P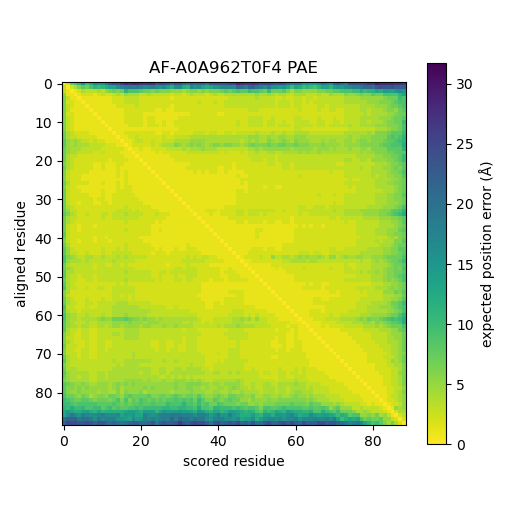rotein AF-A0A962T0F4-F1 (afdb_monomer)

Solvent-accessible surface area (backbone atoms only — not comparable to full-atom values): 5073 Å² total; per-residue (Å²): 130,95,69,60,66,68,59,54,47,54,51,51,40,74,70,46,87,47,68,67,60,26,57,50,46,49,57,27,43,53,35,39,75,72,70,43,54,65,32,60,29,47,57,75,67,72,78,67,53,71,67,57,38,52,46,42,42,54,11,55,79,67,75,38,41,72,63,38,52,51,54,50,50,58,48,50,52,53,54,48,54,52,49,51,60,63,72,78,105

pLDDT: mean 93.63, std 7.47, range [50.06, 98.31]

Foldseek 3Di:
DPDDPLVVLVVCLVPDPDPVVNVLSVQLSVVVVVVDQSLVSNVVVVPDDPVLSVLCVVCVVVVNNVVSVVVVVVVVVVVVVVVVVVVVD

Mean predicted aligned error: 3.8 Å

Radius of gyration: 14.23 Å; Cα contacts (8 Å, |Δi|>4): 58; chains: 1; bounding box: 36×25×35 Å

Structure (mmCIF, N/CA/C/O backbone):
data_AF-A0A962T0F4-F1
#
_entry.id   AF-A0A962T0F4-F1
#
loop_
_atom_site.group_PDB
_atom_site.id
_atom_site.type_symbol
_atom_site.label_atom_id
_atom_site.label_alt_id
_atom_site.label_comp_id
_atom_site.label_asym_id
_atom_site.label_entity_id
_atom_site.label_seq_id
_atom_site.pdbx_PDB_ins_code
_atom_site.Cartn_x
_atom_site.Cartn_y
_atom_site.Cartn_z
_atom_site.occupancy
_atom_site.B_iso_or_equiv
_atom_site.auth_seq_id
_atom_site.auth_comp_id
_atom_site.auth_asym_id
_atom_site.auth_atom_id
_atom_site.pdbx_PDB_model_num
ATOM 1 N N . ALA A 1 1 ? 12.966 3.492 5.265 1.00 50.06 1 ALA A N 1
ATOM 2 C CA . ALA A 1 1 ? 13.975 2.443 4.975 1.00 50.06 1 ALA A CA 1
ATOM 3 C C . ALA A 1 1 ? 13.735 1.928 3.563 1.00 50.06 1 ALA A C 1
ATOM 5 O O . ALA A 1 1 ? 12.610 1.551 3.266 1.00 50.06 1 ALA A O 1
ATOM 6 N N . GLY A 1 2 ? 14.766 1.907 2.710 1.00 67.00 2 GLY A N 1
ATOM 7 C CA . GLY A 1 2 ? 14.683 1.548 1.283 1.00 67.00 2 GLY A CA 1
ATOM 8 C C . GLY A 1 2 ? 14.582 0.045 0.999 1.00 67.00 2 GLY A C 1
ATOM 9 O O . GLY A 1 2 ? 15.350 -0.484 0.202 1.00 67.00 2 GLY A O 1
ATOM 10 N N . MET A 1 3 ? 13.686 -0.660 1.692 1.00 86.00 3 MET A N 1
ATOM 11 C CA . MET A 1 3 ? 13.424 -2.075 1.426 1.00 86.00 3 MET A CA 1
ATOM 12 C C . MET A 1 3 ? 12.724 -2.237 0.064 1.00 86.00 3 MET A C 1
ATOM 14 O O . MET A 1 3 ? 11.802 -1.471 -0.223 1.00 86.00 3 MET A O 1
ATOM 18 N N . PRO A 1 4 ? 13.093 -3.247 -0.745 1.00 89.94 4 PRO A N 1
ATOM 19 C CA . PRO A 1 4 ? 12.335 -3.609 -1.938 1.00 89.94 4 PRO A CA 1
ATOM 20 C C . PRO A 1 4 ? 10.859 -3.889 -1.623 1.00 89.94 4 PRO A C 1
ATOM 22 O O . PRO A 1 4 ? 10.534 -4.562 -0.641 1.00 89.94 4 PRO A O 1
ATOM 25 N N . LEU A 1 5 ? 9.960 -3.380 -2.467 1.00 90.94 5 LEU A N 1
ATOM 26 C CA . LEU A 1 5 ? 8.512 -3.494 -2.273 1.00 90.94 5 LEU A CA 1
ATOM 27 C C . LEU A 1 5 ? 8.035 -4.955 -2.226 1.00 90.94 5 LEU A C 1
ATOM 29 O O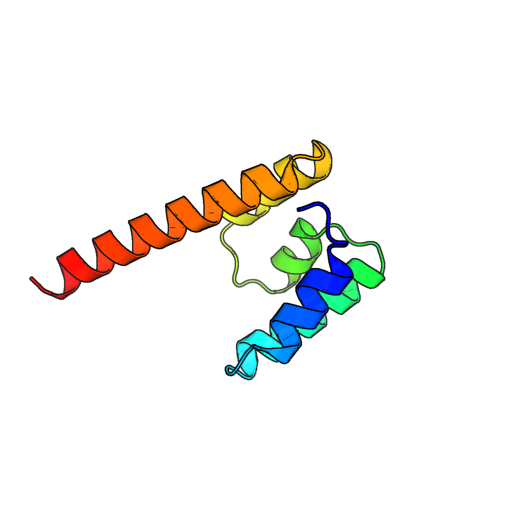 . LEU A 1 5 ? 7.174 -5.298 -1.420 1.00 90.94 5 LEU A O 1
ATOM 33 N N . ASP A 1 6 ? 8.619 -5.834 -3.042 1.00 92.56 6 ASP A N 1
ATOM 34 C CA . ASP A 1 6 ? 8.281 -7.261 -3.071 1.00 92.56 6 ASP A CA 1
ATOM 35 C C . ASP A 1 6 ? 8.557 -7.943 -1.718 1.00 92.56 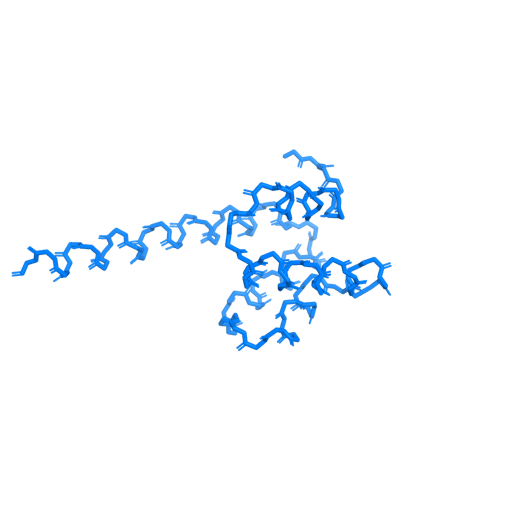6 ASP A C 1
ATOM 37 O O . ASP A 1 6 ? 7.755 -8.753 -1.237 1.00 92.56 6 ASP A O 1
ATOM 41 N N . ARG A 1 7 ? 9.667 -7.568 -1.071 1.00 94.00 7 ARG A N 1
ATOM 42 C CA . ARG A 1 7 ? 10.053 -8.063 0.248 1.00 94.00 7 ARG A CA 1
ATOM 43 C C . ARG A 1 7 ? 9.119 -7.530 1.323 1.00 94.00 7 ARG A C 1
ATOM 45 O O . ARG A 1 7 ? 8.700 -8.304 2.179 1.00 94.00 7 ARG A O 1
ATOM 52 N N . ALA A 1 8 ? 8.758 -6.249 1.257 1.00 94.19 8 ALA A N 1
ATOM 53 C CA . ALA A 1 8 ? 7.789 -5.663 2.178 1.00 94.19 8 ALA A CA 1
ATOM 54 C C . ALA A 1 8 ? 6.433 -6.387 2.093 1.00 94.19 8 ALA A C 1
ATOM 56 O O . ALA A 1 8 ? 5.885 -6.779 3.121 1.00 94.19 8 ALA A O 1
ATOM 57 N N . LEU A 1 9 ? 5.941 -6.661 0.879 1.00 96.00 9 LEU A N 1
ATOM 58 C CA . LEU A 1 9 ? 4.715 -7.437 0.665 1.00 96.00 9 LEU A CA 1
ATOM 59 C C . LEU A 1 9 ? 4.840 -8.877 1.185 1.00 96.00 9 LEU A C 1
ATOM 61 O O . LEU A 1 9 ? 3.916 -9.367 1.821 1.00 96.00 9 LEU A O 1
ATOM 65 N N . THR A 1 10 ? 5.990 -9.533 0.988 1.00 97.00 10 THR A N 1
ATOM 66 C CA . THR A 1 10 ? 6.232 -10.898 1.502 1.00 97.00 10 THR A CA 1
ATOM 67 C C . THR A 1 10 ? 6.116 -10.941 3.023 1.00 97.00 10 THR A C 1
ATOM 69 O O . THR A 1 10 ? 5.496 -11.846 3.575 1.00 97.00 10 THR A O 1
ATOM 72 N N . ILE A 1 11 ? 6.693 -9.947 3.703 1.00 96.44 11 ILE A N 1
ATOM 73 C CA . ILE A 1 11 ? 6.608 -9.835 5.159 1.00 96.44 11 ILE A CA 1
ATOM 74 C C . ILE A 1 11 ? 5.155 -9.602 5.582 1.00 96.44 11 ILE A C 1
ATOM 76 O O . ILE A 1 11 ? 4.676 -10.309 6.461 1.00 96.44 11 ILE A O 1
ATOM 80 N N . LEU A 1 12 ? 4.444 -8.668 4.935 1.00 95.25 12 LEU A N 1
ATOM 81 C CA . LEU A 1 12 ? 3.039 -8.372 5.242 1.00 95.25 12 LEU A CA 1
ATOM 82 C C . LEU A 1 12 ? 2.129 -9.598 5.086 1.00 95.25 12 LEU A C 1
ATOM 84 O O . LEU A 1 12 ? 1.290 -9.836 5.948 1.00 95.25 12 LEU A O 1
ATOM 88 N N . ILE A 1 13 ? 2.323 -10.397 4.035 1.00 97.81 13 ILE A N 1
ATOM 89 C CA . ILE A 1 13 ? 1.599 -11.661 3.821 1.00 97.81 13 ILE A CA 1
ATOM 90 C C . ILE A 1 13 ? 1.862 -12.632 4.980 1.00 97.81 13 ILE A C 1
ATOM 92 O O . ILE A 1 13 ? 0.921 -13.203 5.528 1.00 97.81 13 ILE A O 1
ATOM 96 N N . GLY A 1 14 ? 3.128 -12.786 5.384 1.00 97.31 14 GLY A N 1
ATOM 97 C CA . GLY A 1 14 ? 3.532 -13.723 6.436 1.00 97.31 14 GLY A CA 1
ATOM 98 C C . GLY A 1 14 ? 3.054 -13.359 7.845 1.00 97.31 14 GLY A C 1
ATOM 99 O O . GLY A 1 14 ? 2.928 -14.251 8.678 1.00 97.31 14 GLY A O 1
ATOM 100 N N . VAL A 1 15 ? 2.783 -12.078 8.117 1.00 96.38 15 VAL A N 1
ATOM 101 C CA . VAL A 1 15 ? 2.273 -11.609 9.424 1.00 96.38 15 VAL A CA 1
ATOM 102 C C . VAL A 1 15 ? 0.763 -11.364 9.442 1.00 96.38 15 VAL A C 1
ATOM 104 O O . VAL A 1 15 ? 0.210 -11.078 10.498 1.00 96.38 15 VAL A O 1
ATOM 107 N N . SER A 1 16 ? 0.086 -11.428 8.293 1.00 94.31 16 SER A N 1
ATOM 108 C CA . SER A 1 16 ? -1.355 -11.192 8.220 1.00 94.31 16 SER A CA 1
ATOM 109 C C . SER A 1 16 ? -2.120 -12.375 8.812 1.00 94.31 16 SER A C 1
ATOM 111 O O . SER A 1 16 ? -2.005 -13.498 8.321 1.00 94.31 16 SER A O 1
ATOM 113 N N . GLU A 1 17 ? -2.915 -12.128 9.853 1.00 94.56 17 GLU A N 1
ATOM 114 C CA . GLU A 1 17 ? -3.792 -13.132 10.477 1.00 94.56 17 GLU A CA 1
ATOM 115 C C . GLU A 1 17 ? -5.140 -13.277 9.746 1.00 94.56 17 GLU A C 1
ATOM 117 O O . GLU A 1 17 ? -5.808 -14.301 9.875 1.00 94.56 17 GLU A O 1
ATOM 122 N N . ASP A 1 18 ? -5.520 -12.281 8.940 1.00 96.44 18 ASP A N 1
ATOM 123 C CA . ASP A 1 18 ? -6.758 -12.273 8.161 1.00 96.44 18 ASP A CA 1
ATOM 124 C C . ASP A 1 18 ? -6.549 -12.936 6.789 1.00 96.44 18 ASP A C 1
ATO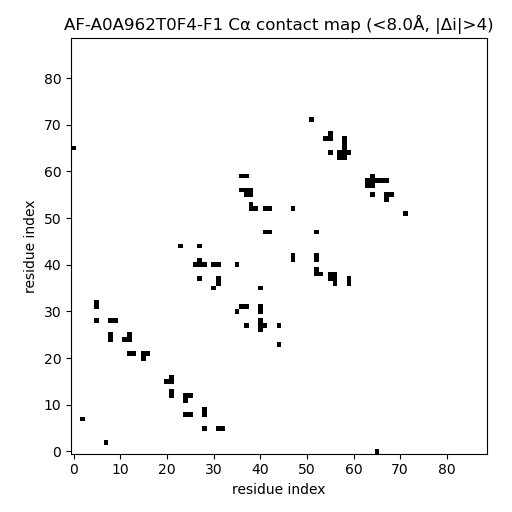M 126 O O . ASP A 1 18 ? -5.754 -12.480 5.963 1.00 96.44 18 ASP A O 1
ATOM 130 N N . GLU A 1 19 ? -7.286 -14.017 6.530 1.00 95.88 19 GLU A N 1
ATOM 131 C CA . GLU A 1 19 ? -7.156 -14.805 5.299 1.00 95.88 19 GLU A CA 1
ATOM 132 C C . GLU A 1 19 ? -7.521 -14.010 4.034 1.00 95.88 19 GLU A C 1
ATOM 134 O O . GLU A 1 19 ? -6.898 -14.172 2.981 1.00 95.88 19 GLU A O 1
ATOM 139 N N . GLN A 1 20 ? -8.514 -13.119 4.119 1.00 95.75 20 GLN A N 1
ATOM 140 C CA . GLN A 1 20 ? -8.938 -12.307 2.979 1.00 95.75 20 GLN A CA 1
ATOM 141 C C . GLN A 1 20 ? -7.871 -11.266 2.641 1.00 95.75 20 GLN A C 1
ATOM 143 O O . GLN A 1 20 ? -7.537 -11.080 1.466 1.00 95.75 20 GLN A O 1
ATOM 148 N N . ALA A 1 21 ? -7.305 -10.623 3.664 1.00 94.50 21 ALA A N 1
ATOM 149 C CA . ALA A 1 21 ? -6.205 -9.683 3.521 1.00 94.50 21 ALA A CA 1
ATOM 150 C C . ALA A 1 21 ? -4.959 -10.376 2.963 1.00 94.50 21 ALA A C 1
ATOM 152 O O . ALA A 1 21 ? -4.342 -9.850 2.034 1.00 94.50 21 ALA A O 1
ATOM 153 N N . ARG A 1 22 ? -4.625 -11.575 3.454 1.00 97.88 22 ARG A N 1
ATOM 154 C CA . ARG A 1 22 ? -3.502 -12.366 2.938 1.00 97.88 22 ARG A CA 1
ATOM 155 C C . ARG A 1 22 ? -3.669 -12.668 1.451 1.00 97.88 22 ARG A C 1
ATOM 157 O O . ARG A 1 22 ? -2.805 -12.301 0.659 1.00 97.88 22 ARG A O 1
ATOM 164 N N . SER A 1 23 ? -4.813 -13.229 1.060 1.00 97.62 23 SER A N 1
ATOM 165 C CA . SER A 1 23 ? -5.112 -13.560 -0.338 1.00 97.62 23 SER A CA 1
ATOM 166 C C . SER A 1 23 ? -5.100 -12.325 -1.251 1.00 97.62 23 SER A C 1
ATOM 168 O O . SER A 1 23 ? -4.654 -12.378 -2.400 1.00 97.62 23 SER A O 1
ATOM 170 N N . LEU A 1 24 ? -5.568 -11.178 -0.751 1.00 97.88 24 LEU A N 1
ATOM 171 C CA . LEU A 1 24 ? -5.478 -9.903 -1.462 1.00 97.88 24 LEU A CA 1
ATOM 172 C C . LEU A 1 24 ? -4.023 -9.477 -1.670 1.00 97.88 24 LEU A C 1
ATOM 174 O O . LEU A 1 24 ? -3.643 -9.127 -2.789 1.00 97.88 24 LEU A O 1
ATOM 178 N N . LEU A 1 25 ? -3.211 -9.511 -0.613 1.00 97.88 25 LEU A N 1
ATOM 179 C CA . LEU A 1 25 ? -1.803 -9.123 -0.663 1.00 97.88 25 LEU A CA 1
ATOM 180 C C . LEU A 1 25 ? -0.986 -10.039 -1.581 1.00 97.88 25 LEU A C 1
ATOM 182 O O . LEU A 1 25 ? -0.114 -9.546 -2.293 1.00 97.88 25 LEU A O 1
ATOM 186 N N . GLU A 1 26 ? -1.296 -11.334 -1.630 1.00 98.25 26 GLU A N 1
ATOM 187 C CA . GLU A 1 26 ? -0.690 -12.287 -2.568 1.00 98.25 26 GLU A CA 1
ATOM 188 C C . GLU A 1 26 ? -0.954 -11.895 -4.028 1.00 98.25 26 GLU A C 1
ATOM 190 O O . GLU A 1 26 ? -0.013 -11.792 -4.817 1.00 98.25 26 GLU A O 1
ATOM 195 N N . ARG A 1 27 ? -2.207 -11.567 -4.381 1.00 98.31 27 ARG A N 1
ATOM 196 C CA . ARG A 1 27 ? -2.557 -11.090 -5.734 1.00 98.31 27 ARG A CA 1
ATOM 197 C C . ARG A 1 27 ? -1.868 -9.773 -6.088 1.00 98.31 27 ARG A C 1
ATOM 199 O O . ARG A 1 27 ? -1.461 -9.570 -7.233 1.00 98.31 27 ARG A O 1
ATOM 206 N N . VAL A 1 28 ? -1.745 -8.860 -5.124 1.00 98.31 28 VAL A N 1
ATOM 207 C CA . VAL A 1 28 ? -1.009 -7.599 -5.310 1.00 98.31 28 VAL A CA 1
ATOM 208 C C . VAL A 1 28 ? 0.472 -7.887 -5.558 1.00 98.31 28 VAL A C 1
ATOM 210 O O . VAL A 1 28 ? 1.047 -7.366 -6.513 1.00 98.31 28 VAL A O 1
ATOM 213 N N . GLN A 1 29 ? 1.083 -8.750 -4.744 1.00 98.19 29 GLN A N 1
ATOM 214 C CA . GLN A 1 29 ? 2.484 -9.136 -4.885 1.00 98.19 29 GLN A CA 1
ATOM 215 C C . GLN A 1 29 ? 2.769 -9.797 -6.234 1.00 98.19 29 GLN A C 1
ATOM 217 O O . GLN A 1 29 ? 3.783 -9.480 -6.855 1.00 98.19 29 GLN A O 1
ATOM 222 N N . GLU A 1 30 ? 1.896 -10.690 -6.698 1.00 98.19 30 GLU A N 1
ATOM 223 C CA . GLU A 1 30 ? 2.026 -11.339 -8.003 1.00 98.19 30 GLU A CA 1
ATOM 224 C C . GLU A 1 30 ? 2.074 -10.304 -9.137 1.00 98.19 30 GLU A C 1
ATOM 226 O O . GLU A 1 30 ? 2.987 -10.326 -9.964 1.00 98.19 30 GLU A O 1
ATOM 231 N N . LYS A 1 31 ? 1.156 -9.329 -9.130 1.00 97.88 31 LYS A N 1
ATOM 232 C CA . LYS A 1 31 ? 1.127 -8.249 -10.129 1.00 97.88 31 LYS A CA 1
ATOM 233 C C . LYS A 1 31 ? 2.374 -7.369 -10.089 1.00 97.88 31 LYS A C 1
ATOM 235 O O . LYS A 1 31 ? 2.915 -7.041 -11.145 1.00 97.88 31 LYS A O 1
ATOM 240 N N . VAL A 1 32 ? 2.846 -7.015 -8.893 1.00 96.94 32 VAL A N 1
ATOM 241 C CA . VAL A 1 32 ? 4.070 -6.216 -8.714 1.00 96.94 32 VAL A CA 1
ATOM 242 C C . VAL A 1 32 ? 5.301 -6.982 -9.207 1.00 96.94 32 VAL A C 1
ATOM 244 O O . VAL A 1 32 ? 6.121 -6.420 -9.928 1.00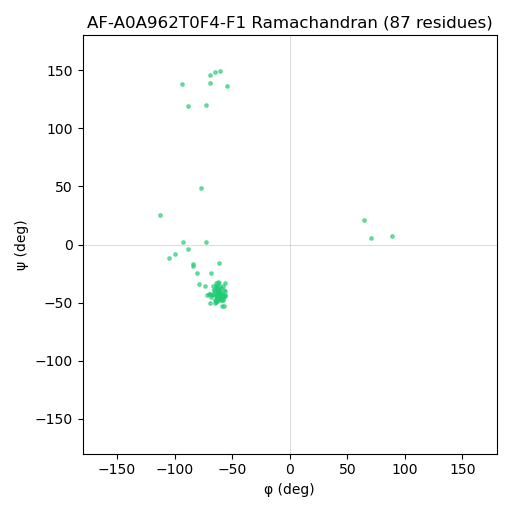 96.94 32 VAL A O 1
ATOM 247 N N . ARG A 1 33 ? 5.413 -8.284 -8.907 1.00 96.38 33 ARG A N 1
ATOM 248 C CA . ARG A 1 33 ? 6.478 -9.145 -9.459 1.00 96.38 33 ARG A CA 1
ATOM 249 C C . ARG A 1 33 ? 6.405 -9.254 -10.983 1.00 96.38 33 ARG A C 1
ATOM 251 O O . ARG A 1 33 ? 7.442 -9.340 -11.630 1.00 96.38 33 ARG A O 1
ATOM 258 N N . GLY A 1 34 ? 5.199 -9.200 -11.547 1.00 96.12 34 GLY A N 1
ATOM 259 C CA . GLY A 1 34 ? 4.954 -9.102 -12.987 1.00 96.12 34 GLY A CA 1
ATOM 260 C C . GLY A 1 34 ? 5.264 -7.731 -13.605 1.00 96.12 34 GLY A C 1
ATOM 261 O O . GLY A 1 34 ? 5.036 -7.552 -14.798 1.00 96.12 34 GLY A O 1
ATOM 262 N N . GLY A 1 35 ? 5.762 -6.765 -12.826 1.00 95.62 35 GLY A N 1
ATOM 263 C CA . GLY A 1 35 ? 6.161 -5.437 -13.299 1.00 95.62 35 GLY A CA 1
ATOM 264 C C . GLY A 1 35 ? 5.050 -4.385 -13.291 1.00 95.62 35 GLY A C 1
ATOM 265 O O . GLY A 1 35 ? 5.261 -3.283 -13.792 1.00 95.62 35 GLY A O 1
ATOM 266 N N . SER A 1 36 ? 3.876 -4.692 -12.731 1.00 97.12 36 SER A N 1
ATOM 267 C CA . SER A 1 36 ? 2.829 -3.678 -12.546 1.00 97.12 36 SER A CA 1
ATOM 268 C C . SER A 1 36 ? 3.243 -2.667 -11.478 1.00 97.12 36 SER A C 1
ATOM 270 O O . SER A 1 36 ? 3.852 -3.041 -10.473 1.00 97.12 36 SER A O 1
ATOM 272 N N . ALA A 1 37 ? 2.844 -1.405 -11.648 1.00 96.50 37 ALA A N 1
ATOM 273 C CA . ALA A 1 37 ? 2.916 -0.426 -10.568 1.00 96.50 37 ALA A CA 1
ATOM 274 C C . ALA A 1 37 ? 2.052 -0.880 -9.376 1.00 96.50 37 ALA A C 1
A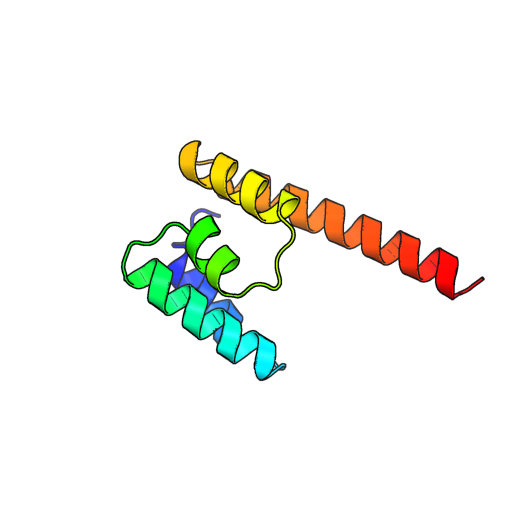TOM 276 O O . ALA A 1 37 ? 1.015 -1.531 -9.557 1.00 96.50 37 ALA A O 1
ATOM 277 N N . LEU A 1 38 ? 2.448 -0.521 -8.155 1.00 97.25 38 LEU A N 1
ATOM 278 C CA . LEU A 1 38 ? 1.709 -0.843 -6.935 1.00 97.25 38 LEU A CA 1
ATOM 279 C C . LEU A 1 38 ? 0.290 -0.278 -6.984 1.00 97.25 38 LEU A C 1
ATOM 281 O O . LEU A 1 38 ? -0.652 -0.983 -6.626 1.00 97.25 38 LEU A O 1
ATOM 285 N N . ALA A 1 39 ? 0.123 0.966 -7.442 1.00 97.81 39 ALA A N 1
ATOM 286 C CA . ALA A 1 39 ? -1.194 1.583 -7.574 1.00 97.81 39 ALA A CA 1
ATOM 287 C C . ALA A 1 39 ? -2.132 0.740 -8.451 1.00 97.81 39 ALA A C 1
ATOM 289 O O . ALA A 1 39 ? -3.271 0.495 -8.065 1.00 97.81 39 ALA A O 1
ATOM 290 N N . ASP A 1 40 ? -1.644 0.231 -9.582 1.00 98.06 40 ASP A N 1
ATOM 291 C CA . ASP A 1 40 ? -2.454 -0.560 -10.513 1.00 98.06 40 ASP A CA 1
ATOM 292 C C . ASP A 1 40 ? -2.734 -1.968 -9.956 1.00 98.06 40 ASP A C 1
ATOM 294 O O . ASP A 1 40 ? -3.830 -2.514 -10.113 1.00 98.06 40 ASP A O 1
ATOM 298 N N . ALA A 1 41 ? -1.768 -2.552 -9.238 1.00 98.12 41 ALA A N 1
ATOM 299 C CA . ALA A 1 41 ? -1.944 -3.828 -8.549 1.00 98.12 41 ALA A CA 1
ATOM 300 C C . ALA A 1 41 ? -3.016 -3.757 -7.445 1.00 98.12 41 ALA A C 1
ATOM 302 O O . ALA A 1 41 ? -3.808 -4.695 -7.294 1.00 98.12 41 ALA A O 1
ATOM 303 N N . LEU A 1 42 ? -3.059 -2.644 -6.705 1.00 97.69 42 LEU A N 1
ATOM 304 C CA . LEU A 1 42 ? -4.072 -2.353 -5.688 1.00 97.69 42 LEU A CA 1
ATOM 305 C C . LEU A 1 42 ? -5.433 -2.035 -6.318 1.00 97.69 42 LEU A C 1
ATOM 307 O O . LEU A 1 42 ? -6.450 -2.547 -5.855 1.00 97.69 42 LEU A O 1
ATOM 311 N N . GLU A 1 43 ? -5.467 -1.239 -7.389 1.00 98.25 43 GLU A N 1
ATOM 312 C CA . GLU A 1 43 ? -6.698 -0.883 -8.110 1.00 98.25 43 GLU A CA 1
ATOM 313 C C . GLU A 1 43 ? -7.453 -2.129 -8.587 1.00 98.25 43 GLU A C 1
ATOM 315 O O . GLU A 1 43 ? -8.667 -2.225 -8.409 1.00 98.25 43 GLU A O 1
ATOM 320 N N . ALA A 1 44 ? -6.726 -3.141 -9.070 1.00 97.62 44 ALA A N 1
ATOM 321 C CA . ALA A 1 44 ? -7.299 -4.417 -9.493 1.00 97.62 44 ALA A CA 1
ATOM 322 C C . ALA A 1 44 ? -8.018 -5.204 -8.376 1.00 97.62 44 ALA A C 1
ATOM 324 O O . ALA A 1 44 ? -8.771 -6.125 -8.685 1.00 97.62 44 ALA A O 1
ATOM 325 N N . GLN A 1 45 ? -7.805 -4.873 -7.095 1.00 96.62 45 GLN A N 1
ATOM 326 C CA . GLN A 1 45 ? -8.505 -5.517 -5.976 1.00 96.62 45 GLN A CA 1
ATOM 327 C C . GLN A 1 45 ? -9.878 -4.893 -5.692 1.00 96.62 45 GLN A C 1
ATOM 329 O O . GLN A 1 45 ? -10.676 -5.492 -4.980 1.00 96.62 45 GLN A O 1
ATOM 334 N N . GLY A 1 46 ? -10.161 -3.689 -6.203 1.00 96.25 46 GLY A N 1
ATOM 335 C CA . GLY A 1 46 ? -11.481 -3.054 -6.100 1.00 96.25 46 GLY A CA 1
ATOM 336 C C . GLY A 1 46 ? -11.897 -2.561 -4.706 1.00 96.25 46 GLY A C 1
ATOM 337 O O . GLY A 1 46 ? -13.023 -2.101 -4.547 1.00 96.25 46 GLY A O 1
ATOM 338 N N . VAL A 1 47 ? -11.015 -2.626 -3.701 1.00 95.25 47 VAL A N 1
ATOM 339 C CA . VAL A 1 47 ? -11.327 -2.229 -2.308 1.00 95.25 47 VAL A CA 1
ATOM 340 C C . VAL A 1 47 ? -10.717 -0.888 -1.887 1.00 95.25 47 VAL A C 1
ATOM 342 O O . VAL A 1 47 ? -11.060 -0.346 -0.838 1.00 95.25 47 VAL A O 1
ATOM 345 N N . PHE A 1 48 ? -9.801 -0.335 -2.684 1.00 94.69 48 PHE A N 1
ATOM 346 C CA . PHE A 1 48 ? -9.085 0.894 -2.345 1.00 94.69 48 PHE A CA 1
ATOM 347 C C . PHE A 1 48 ? -9.785 2.122 -2.918 1.00 94.69 48 PHE A C 1
ATOM 349 O O . PHE A 1 48 ? -10.215 2.141 -4.070 1.00 94.69 48 PHE A O 1
ATOM 356 N N . SER A 1 49 ? -9.862 3.190 -2.122 1.00 95.06 49 SER A N 1
ATOM 357 C CA . SER A 1 49 ? -10.425 4.453 -2.596 1.00 95.06 49 SER A CA 1
ATOM 358 C C . SER A 1 49 ? -9.568 5.067 -3.708 1.00 95.06 49 SER A C 1
ATOM 360 O O . SER A 1 49 ? -8.336 4.991 -3.690 1.00 95.06 49 SER A O 1
ATOM 362 N N . ARG A 1 50 ? -10.214 5.781 -4.637 1.00 95.62 50 ARG A N 1
ATOM 363 C CA . ARG A 1 50 ? -9.522 6.509 -5.713 1.00 95.62 50 ARG A CA 1
ATOM 364 C C . ARG A 1 50 ? -8.487 7.509 -5.183 1.00 95.62 50 ARG A C 1
ATOM 366 O O . ARG A 1 50 ? -7.455 7.718 -5.812 1.00 95.62 50 ARG A O 1
ATOM 373 N N . PHE A 1 51 ? -8.746 8.109 -4.020 1.00 94.12 51 PHE A N 1
ATOM 374 C CA . PHE A 1 51 ? -7.800 9.008 -3.360 1.00 94.12 51 PHE A CA 1
ATOM 375 C C . PHE A 1 51 ? -6.498 8.286 -2.982 1.00 94.12 51 PHE A C 1
ATOM 377 O O . PHE A 1 51 ? -5.418 8.780 -3.303 1.00 94.12 51 PHE A O 1
ATOM 384 N N . TYR A 1 52 ? -6.587 7.096 -2.377 1.00 94.50 52 TYR A N 1
ATOM 385 C CA . TYR A 1 52 ? -5.410 6.294 -2.023 1.00 94.50 52 TYR A CA 1
ATOM 386 C C . TYR A 1 52 ? -4.617 5.870 -3.252 1.00 94.50 52 TYR A C 1
ATOM 388 O O . TYR A 1 52 ? -3.402 6.057 -3.288 1.00 94.50 52 TYR A O 1
ATOM 396 N N . LEU A 1 53 ? -5.309 5.375 -4.279 1.00 97.25 53 LEU A N 1
ATOM 397 C CA . LEU A 1 53 ? -4.678 4.945 -5.525 1.00 97.25 53 LEU A CA 1
ATOM 398 C C . LEU A 1 53 ? -3.918 6.094 -6.200 1.00 97.25 53 LEU A C 1
ATOM 400 O O . LEU A 1 53 ? -2.766 5.929 -6.590 1.00 97.25 53 LEU A O 1
ATOM 404 N N . ASN A 1 54 ? -4.517 7.286 -6.269 1.00 97.31 54 ASN A N 1
ATOM 405 C CA . ASN A 1 54 ? -3.868 8.457 -6.862 1.00 97.31 54 ASN A CA 1
ATOM 406 C C . ASN A 1 54 ? -2.640 8.923 -6.070 1.00 97.31 54 ASN A C 1
ATOM 408 O O . ASN A 1 54 ? -1.637 9.305 -6.669 1.00 97.31 54 ASN A O 1
ATOM 412 N N . MET A 1 55 ? -2.704 8.878 -4.737 1.00 96.56 55 MET A N 1
ATOM 413 C CA . MET A 1 55 ? -1.566 9.218 -3.884 1.00 96.56 55 MET A CA 1
ATOM 414 C C . MET A 1 55 ? -0.402 8.252 -4.109 1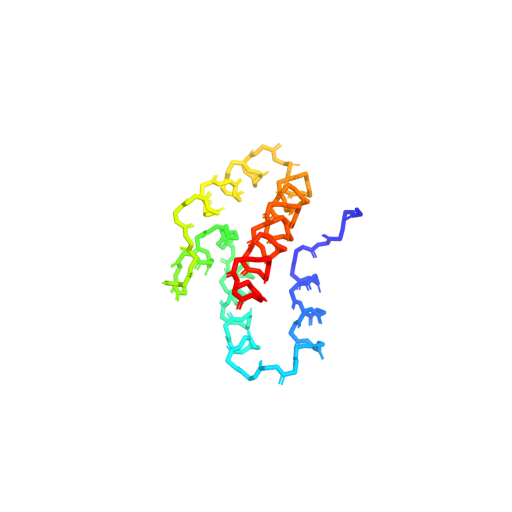.00 96.56 55 MET A C 1
ATOM 416 O O . MET A 1 55 ? 0.720 8.702 -4.340 1.00 96.56 55 MET A O 1
ATOM 420 N N . ILE A 1 56 ? -0.669 6.942 -4.095 1.00 97.12 56 ILE A N 1
ATOM 421 C CA . ILE A 1 56 ? 0.345 5.905 -4.338 1.00 97.12 56 ILE A CA 1
ATOM 422 C C . ILE A 1 56 ? 0.953 6.079 -5.728 1.00 97.12 56 ILE A C 1
ATOM 424 O O . ILE A 1 56 ? 2.172 6.134 -5.840 1.00 97.12 56 ILE A O 1
ATOM 428 N N . ARG A 1 57 ? 0.125 6.291 -6.757 1.00 97.50 57 ARG A N 1
ATOM 429 C CA . ARG A 1 57 ? 0.579 6.523 -8.135 1.00 97.50 57 ARG A CA 1
ATOM 430 C C . ARG A 1 57 ? 1.523 7.727 -8.242 1.00 97.50 57 ARG A C 1
ATOM 432 O O . ARG A 1 57 ? 2.564 7.634 -8.886 1.00 97.50 57 ARG A O 1
ATOM 439 N N . ALA A 1 58 ? 1.200 8.839 -7.577 1.00 95.88 58 ALA A N 1
ATOM 440 C CA . ALA A 1 58 ? 2.077 10.011 -7.520 1.00 95.88 58 ALA A CA 1
ATOM 441 C C . ALA A 1 58 ? 3.385 9.725 -6.756 1.00 95.88 58 ALA A C 1
ATOM 443 O O . ALA A 1 58 ? 4.456 10.168 -7.169 1.00 95.88 58 ALA A O 1
ATOM 444 N N . GLY A 1 59 ? 3.303 8.963 -5.661 1.00 95.81 59 GLY A N 1
ATOM 445 C CA . GLY A 1 59 ? 4.459 8.533 -4.876 1.00 95.81 59 GLY A CA 1
ATOM 446 C C . GLY A 1 59 ? 5.404 7.623 -5.654 1.00 95.81 59 GLY A C 1
ATOM 447 O O . GLY A 1 59 ? 6.612 7.829 -5.607 1.00 95.81 59 GLY A O 1
ATOM 448 N N . GLU A 1 60 ? 4.875 6.653 -6.395 1.00 94.12 60 GLU A N 1
ATOM 449 C CA . GLU A 1 60 ? 5.667 5.761 -7.244 1.00 94.12 60 GLU A CA 1
ATOM 450 C C . GLU A 1 60 ? 6.348 6.521 -8.382 1.00 94.12 60 GLU A C 1
ATOM 452 O O . GLU A 1 60 ? 7.565 6.425 -8.529 1.00 94.12 60 GLU A O 1
ATOM 457 N N . ALA A 1 61 ? 5.597 7.334 -9.133 1.00 94.19 61 ALA A N 1
ATOM 458 C CA . ALA A 1 61 ? 6.139 8.095 -10.259 1.00 94.19 61 ALA A CA 1
ATOM 459 C C . ALA A 1 61 ? 7.230 9.097 -9.835 1.00 94.19 61 ALA A C 1
ATOM 461 O O . ALA A 1 61 ? 8.166 9.352 -10.588 1.00 94.19 61 ALA A O 1
ATOM 462 N N . GLY A 1 62 ? 7.115 9.661 -8.627 1.00 93.19 62 GLY A N 1
ATOM 463 C CA . GLY A 1 62 ? 8.075 10.617 -8.071 1.00 93.19 62 GLY A CA 1
ATOM 464 C C . GLY A 1 62 ? 9.180 10.006 -7.204 1.00 93.19 62 GLY A C 1
ATOM 465 O O . GLY A 1 62 ? 9.956 10.763 -6.625 1.00 93.19 62 GLY A O 1
ATOM 466 N N . GLY A 1 63 ? 9.238 8.677 -7.041 1.00 93.12 63 GLY A N 1
ATOM 467 C CA . GLY A 1 63 ? 10.205 8.024 -6.145 1.00 93.12 63 GLY A CA 1
ATOM 468 C C . GLY A 1 63 ? 10.017 8.363 -4.656 1.00 93.12 63 GLY A C 1
ATOM 469 O O . GLY A 1 63 ? 10.938 8.220 -3.857 1.00 93.12 63 GLY A O 1
ATOM 470 N N . ALA A 1 64 ? 8.824 8.816 -4.271 1.00 94.31 64 ALA A N 1
ATOM 471 C CA . ALA A 1 64 ? 8.468 9.292 -2.936 1.00 94.31 64 ALA A CA 1
ATOM 472 C C . ALA A 1 64 ? 7.454 8.371 -2.228 1.00 94.31 64 ALA A C 1
ATOM 474 O O . ALA A 1 64 ? 6.706 8.815 -1.352 1.00 94.31 64 ALA A O 1
ATOM 475 N N . LEU A 1 65 ? 7.413 7.087 -2.602 1.00 93.12 65 LEU A N 1
ATOM 476 C CA . LEU A 1 65 ? 6.446 6.119 -2.081 1.00 93.12 65 LEU A CA 1
ATOM 477 C C . LEU A 1 65 ? 6.492 6.003 -0.547 1.00 93.12 65 LEU A C 1
ATOM 479 O O . LEU A 1 65 ? 5.440 5.973 0.084 1.00 93.12 65 LEU A O 1
ATOM 483 N N . GLU A 1 66 ? 7.681 6.033 0.068 1.00 92.25 66 GLU A N 1
ATOM 484 C CA . GLU A 1 66 ? 7.835 6.021 1.536 1.00 92.25 66 GLU A CA 1
ATOM 485 C C . GLU A 1 66 ? 7.099 7.199 2.200 1.00 92.25 66 GLU A C 1
ATOM 487 O O . GLU A 1 66 ? 6.360 7.019 3.169 1.00 92.25 66 GLU A O 1
ATOM 492 N N . VAL A 1 67 ? 7.243 8.405 1.643 1.00 94.38 67 VAL A N 1
ATOM 493 C CA . VAL A 1 67 ? 6.588 9.617 2.159 1.00 94.38 67 VAL A CA 1
ATOM 494 C C . VAL A 1 67 ? 5.075 9.528 1.989 1.00 94.38 67 VAL A C 1
ATOM 496 O O . VAL A 1 67 ? 4.324 9.892 2.895 1.00 94.38 67 VAL A O 1
ATOM 499 N N . VAL A 1 68 ? 4.617 9.045 0.833 1.00 95.62 68 VAL A N 1
ATOM 500 C CA . VAL A 1 68 ? 3.190 8.887 0.549 1.00 95.62 68 VAL A CA 1
ATOM 501 C C . VAL A 1 68 ? 2.546 7.871 1.483 1.00 95.62 68 VAL A C 1
ATOM 503 O O . VAL A 1 68 ? 1.522 8.187 2.085 1.00 95.62 68 VAL A O 1
ATOM 506 N N . LEU A 1 69 ? 3.140 6.685 1.641 1.00 93.88 69 LEU A N 1
ATOM 507 C CA . LEU A 1 69 ? 2.605 5.647 2.522 1.00 93.88 69 LEU A CA 1
ATOM 508 C C . LEU A 1 69 ? 2.529 6.144 3.967 1.00 93.88 69 LEU A C 1
ATOM 510 O O . LEU A 1 69 ? 1.491 5.979 4.598 1.00 93.88 69 LEU A O 1
ATOM 514 N N . LYS A 1 70 ? 3.552 6.862 4.452 1.00 94.81 70 LYS A N 1
ATOM 515 C CA . LYS A 1 70 ? 3.515 7.480 5.785 1.00 94.81 70 LYS A CA 1
ATOM 516 C C . LYS A 1 70 ? 2.341 8.453 5.944 1.00 94.81 70 LYS A C 1
ATOM 518 O O . LYS A 1 70 ? 1.607 8.377 6.924 1.00 94.81 70 LYS A O 1
ATOM 523 N N . ARG A 1 71 ? 2.114 9.335 4.964 1.00 94.94 71 ARG A N 1
ATOM 524 C CA . ARG A 1 71 ? 0.974 10.273 4.984 1.00 94.94 71 ARG A CA 1
ATOM 525 C C . ARG A 1 71 ? -0.375 9.555 4.960 1.00 94.94 71 ARG A C 1
ATOM 527 O O . ARG A 1 71 ? -1.322 10.024 5.589 1.00 94.94 71 ARG A O 1
ATOM 534 N N . LEU A 1 72 ? -0.474 8.447 4.223 1.00 95.00 72 LEU A N 1
ATOM 535 C CA . LEU A 1 72 ? -1.683 7.626 4.175 1.00 95.00 72 LEU A CA 1
ATOM 536 C C . LEU A 1 72 ? -1.949 6.939 5.516 1.00 95.00 72 LEU A C 1
ATOM 538 O O . LEU A 1 72 ? -3.088 6.979 5.976 1.00 95.00 72 LEU A O 1
ATOM 542 N N . THR A 1 73 ? -0.920 6.390 6.164 1.00 93.88 73 THR A N 1
ATOM 543 C CA . THR A 1 73 ? -1.021 5.831 7.519 1.00 93.88 73 THR A CA 1
ATOM 544 C C . THR A 1 73 ? -1.525 6.881 8.503 1.00 93.88 73 THR A C 1
ATOM 546 O O . THR A 1 73 ? -2.565 6.682 9.123 1.00 93.88 73 THR A O 1
ATOM 549 N N . GLU A 1 74 ? -0.880 8.050 8.557 1.00 95.56 74 GLU A N 1
ATOM 550 C CA . GLU A 1 74 ? -1.289 9.143 9.448 1.00 95.56 74 GLU A CA 1
ATOM 551 C C . GLU A 1 74 ? -2.740 9.600 9.192 1.00 95.56 74 GLU A C 1
ATOM 553 O O . GLU A 1 74 ? -3.467 9.983 10.109 1.00 95.56 74 GLU A O 1
ATOM 558 N N . PHE A 1 75 ? -3.183 9.598 7.931 1.00 93.12 75 PHE A N 1
ATOM 559 C CA . PHE A 1 75 ? -4.567 9.914 7.583 1.00 93.12 75 PHE A CA 1
ATOM 560 C C . PHE A 1 75 ? -5.549 8.839 8.062 1.00 93.12 75 PHE A C 1
ATOM 562 O O . PHE A 1 75 ? -6.597 9.180 8.612 1.00 93.12 75 PHE A O 1
ATOM 569 N N . LEU A 1 76 ? -5.220 7.562 7.856 1.00 91.31 76 LEU A N 1
ATOM 570 C CA . LEU A 1 76 ? -6.043 6.427 8.270 1.00 91.31 76 LEU A CA 1
ATOM 571 C C . LEU A 1 76 ? -6.201 6.373 9.790 1.00 91.31 76 LEU A C 1
ATOM 573 O O . LEU A 1 76 ? -7.328 6.260 10.265 1.00 91.31 76 LEU A O 1
ATOM 577 N N . GLU A 1 77 ? -5.112 6.555 10.536 1.00 94.12 77 GLU A N 1
ATOM 578 C CA . GLU A 1 77 ? -5.117 6.608 12.003 1.00 94.12 77 GLU A CA 1
ATOM 579 C C . GLU A 1 77 ? -6.018 7.737 12.518 1.00 94.12 77 GLU A C 1
ATOM 581 O O . GLU A 1 77 ? -6.897 7.509 13.349 1.00 94.12 77 GLU A O 1
ATOM 586 N N . ARG A 1 78 ? -5.883 8.953 11.966 1.00 93.50 78 ARG A N 1
ATOM 587 C CA . ARG A 1 78 ? -6.765 10.079 12.323 1.00 93.50 78 ARG A CA 1
ATOM 588 C C . ARG A 1 78 ? -8.228 9.802 11.980 1.00 93.50 78 ARG A C 1
ATOM 590 O O . ARG A 1 78 ? -9.117 10.146 12.757 1.00 93.50 78 ARG A O 1
ATOM 597 N N . SER A 1 79 ? -8.492 9.197 10.821 1.00 91.31 79 SER A N 1
ATOM 598 C CA . SER A 1 79 ? -9.853 8.851 10.406 1.00 91.31 79 SER A CA 1
ATOM 599 C C . SER A 1 79 ? -10.469 7.775 11.297 1.00 91.31 79 SER A C 1
ATOM 601 O O . SER A 1 79 ? -11.680 7.809 11.513 1.00 91.31 79 SER A O 1
ATOM 603 N N . GLN A 1 80 ? -9.674 6.819 11.774 1.00 92.44 80 GLN A N 1
ATOM 604 C CA . GLN A 1 80 ? -10.116 5.789 12.705 1.00 92.44 80 GLN A CA 1
ATOM 605 C C . GLN A 1 80 ? -10.418 6.393 14.079 1.00 92.44 80 GLN A C 1
ATOM 607 O O . GLN A 1 80 ? -11.530 6.220 14.568 1.00 92.44 80 GLN A O 1
ATOM 612 N N . ALA A 1 81 ? -9.497 7.185 14.637 1.00 93.06 81 ALA A N 1
ATOM 613 C CA . ALA A 1 81 ? -9.686 7.844 15.929 1.00 93.06 81 ALA A CA 1
ATOM 614 C C . ALA A 1 81 ? -10.958 8.709 15.955 1.00 93.06 81 ALA A C 1
ATOM 616 O O . ALA A 1 81 ? -11.749 8.642 16.893 1.00 93.06 81 ALA A O 1
ATOM 617 N N . LEU A 1 82 ? -11.213 9.473 14.885 1.00 92.62 82 LEU A N 1
ATOM 618 C CA .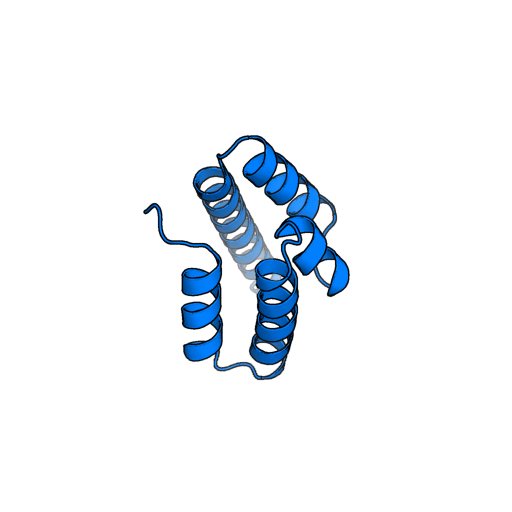 LEU A 1 82 ? -12.444 10.255 14.760 1.00 92.62 82 LEU A CA 1
ATOM 619 C C . LEU A 1 82 ? -13.698 9.362 14.754 1.00 92.62 82 LEU A C 1
ATOM 621 O O . LEU A 1 82 ? -14.672 9.670 15.440 1.00 92.62 82 LEU A O 1
ATOM 625 N N . ARG A 1 83 ? -13.683 8.247 14.012 1.00 92.19 83 ARG A N 1
ATOM 626 C CA . ARG A 1 83 ? -14.813 7.300 13.978 1.00 92.19 83 ARG A CA 1
ATOM 627 C C . ARG A 1 83 ? -15.086 6.690 15.347 1.00 92.19 83 ARG A C 1
ATOM 629 O O . ARG A 1 83 ? -16.249 6.567 15.720 1.00 92.19 83 ARG A O 1
ATOM 636 N N . GLU A 1 84 ? -14.043 6.350 16.094 1.00 92.12 84 GLU A N 1
ATOM 637 C CA . GLU A 1 84 ? -14.167 5.817 17.452 1.00 92.12 84 GLU A CA 1
ATOM 638 C C . GLU A 1 84 ? -14.800 6.848 18.395 1.00 92.12 84 GLU A C 1
ATOM 640 O O . GLU A 1 84 ? -15.746 6.510 19.106 1.00 92.12 84 GLU A O 1
ATOM 645 N N . THR A 1 85 ? -14.384 8.121 18.339 1.00 90.25 85 THR A N 1
ATOM 646 C CA . THR A 1 85 ? -14.994 9.182 19.171 1.00 90.25 85 THR A CA 1
ATOM 647 C C . THR A 1 85 ? -16.466 9.441 18.857 1.00 90.25 85 THR A C 1
ATOM 649 O O . THR A 1 85 ? -17.229 9.755 19.760 1.00 90.25 85 THR A O 1
ATOM 652 N N . VAL A 1 86 ? -16.879 9.293 17.595 1.00 90.88 86 VAL A N 1
ATOM 653 C CA . VAL A 1 86 ? -18.281 9.478 17.186 1.00 90.88 86 VAL A CA 1
ATOM 654 C C . VAL A 1 86 ? -19.135 8.260 17.535 1.00 90.88 86 VAL A C 1
ATOM 656 O O . VAL A 1 86 ? -20.304 8.417 17.848 1.00 90.88 86 VAL A O 1
ATOM 659 N N . THR A 1 87 ? -18.572 7.050 17.479 1.00 83.06 87 THR A N 1
ATOM 660 C CA . THR A 1 87 ? -19.313 5.803 17.756 1.00 83.06 87 THR A CA 1
ATOM 661 C C . THR A 1 87 ? -19.454 5.524 19.258 1.00 83.06 87 THR A C 1
ATOM 663 O O . THR A 1 87 ? -20.359 4.807 19.669 1.00 83.06 87 THR A O 1
ATOM 666 N N . SER A 1 88 ? -18.545 6.059 20.078 1.00 76.88 88 SER A N 1
ATOM 667 C CA . SER A 1 88 ? -18.560 5.918 21.544 1.00 76.88 88 SER A CA 1
ATOM 668 C C . SER A 1 88 ? -19.382 6.988 22.276 1.00 76.88 88 SER A C 1
ATOM 670 O O . SER A 1 88 ? -19.518 6.893 23.497 1.00 76.88 88 SER A O 1
ATOM 672 N N . ALA A 1 89 ? -19.922 7.973 21.552 1.00 57.88 89 ALA A N 1
ATOM 673 C CA . ALA A 1 89 ? -20.802 9.030 22.056 1.00 57.88 89 ALA A CA 1
ATOM 674 C C . ALA A 1 89 ? -22.263 8.751 21.679 1.00 57.88 89 ALA A C 1
ATOM 676 O O . ALA A 1 89 ? -23.143 9.065 22.512 1.00 57.88 89 ALA A O 1
#

Nearest PDB structures (foldseek):
  2whn-assembly1_A  TM=9.649E-01  e=3.609E-05  Thermus thermophilus HB8
  2vmb-assembly2_B  TM=9.595E-01  e=5.229E-05  Vibrio cholerae
  2whn-assembly2_B  TM=9.611E-01  e=7.121E-05  Thermus thermophilus HB8
  3c1q-assembly1_A  TM=9.581E-01  e=1.167E-04  unclassified
  2vma-assembly1_A  TM=9.588E-01  e=1.321E-04  Vibrio cholerae

Secondary structure (DSSP, 8-state):
----HHHHHHHHHHH---HHHHHHHHHHHHHHHTT--HHHHHHTTS-S-HHHHHHHHHHHHTT-HHHHHHHHHHHHHHHHHHHHHHH--
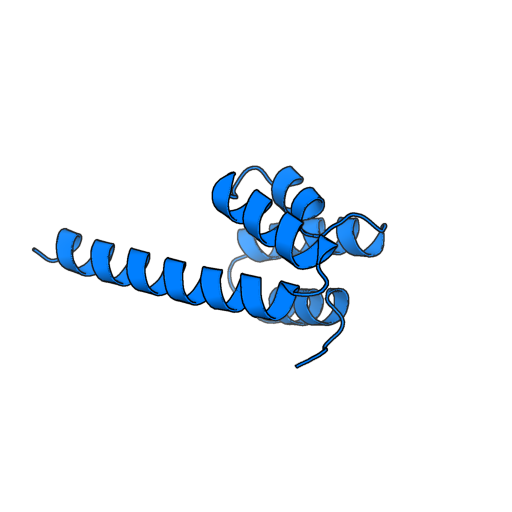
Sequence (89 aa):
AGMPLDRALTILIGVSEDEQARSLLERVQEKVRGGSALADALEAQGVFSRFYLNMIRAGEAGGALEVVLKRLTEFLERSQALRETVTSA